Protein AF-A0A7L9RSV4-F1 (afdb_monomer_lite)

Organism: NCBI:txid2741701

Foldseek 3Di:
DPPPVVVVVVVVVVVVVVPPDDDDDDDDDDDDDDDDDDPDDDDDPPDDDDPPPPDPVVLVVVLVVLVVVLVVLVPPPDVSPVVNVVSVVVSVVSVVVVVVVVVVVVVVVVVVVVVVVVVVVVVVVVVVVVVVVVVVVVVPPVVVVVVVVVVVVVVVVVVVVVVVD

Sequence (165 aa):
MKHLSHKLAVSLLATSVTLSSVNADRPLLEAPSVVSFDSTTKYPVRKAHQPRLNNPESIIRSLRDGEAQIEKALLSGAAAQDEVIMLTKLYNDLKSEFDALSVDAKKLKIENAALKIENEDFKAEKKSTWERFKNWVFKLDVTKVATTLITSTVTLICTLLVIIL

pLDDT: mean 70.93, std 23.99, range [29.48, 97.12]

Secondary structure (DSSP, 8-state):
--SSHHHHHHHHHHHHTTSS-S-------------------PPP-----------HHHHHHHHHHHHHHHHHHHTT-SHHHHHHHHHHHHHHHHHHHHHHHHHHHHHHHHHHHHHHHHHHHHHHHHHHHHHHHHHHHHHS-HHHHHHHHHHHHHHHHHHHHHHH-

Structure (mmCIF, N/CA/C/O backbone):
data_AF-A0A7L9RSV4-F1
#
_entry.id   AF-A0A7L9RSV4-F1
#
loop_
_atom_site.group_PDB
_atom_site.id
_atom_site.type_symbol
_atom_site.label_atom_id
_atom_site.label_alt_id
_atom_site.label_comp_id
_atom_site.label_asym_id
_atom_site.label_entity_id
_atom_site.label_seq_id
_atom_site.pdbx_PDB_ins_code
_atom_site.Cartn_x
_atom_site.Cartn_y
_atom_site.Cartn_z
_atom_site.occupancy
_atom_site.B_iso_or_equiv
_atom_site.auth_seq_id
_atom_site.auth_comp_id
_atom_site.auth_asym_id
_atom_site.auth_atom_id
_atom_site.pdbx_PDB_model_num
ATOM 1 N N . MET A 1 1 ? 48.076 15.803 -31.943 1.00 50.25 1 MET A N 1
ATOM 2 C CA . MET A 1 1 ? 46.877 14.972 -32.212 1.00 50.25 1 MET A CA 1
ATOM 3 C C . MET A 1 1 ? 47.225 13.548 -32.696 1.00 50.25 1 MET A C 1
ATOM 5 O O . MET A 1 1 ? 46.560 13.036 -33.580 1.00 50.25 1 MET A O 1
ATOM 9 N N . LYS A 1 2 ? 48.246 12.873 -32.134 1.00 48.91 2 LYS A N 1
ATOM 10 C CA . LYS A 1 2 ? 48.628 11.492 -32.530 1.00 48.91 2 LYS A CA 1
ATOM 11 C C . LYS A 1 2 ? 48.435 10.440 -31.422 1.00 48.91 2 LYS A C 1
ATOM 13 O O . LYS A 1 2 ? 48.698 9.270 -31.644 1.00 48.91 2 LYS A O 1
ATOM 18 N N . HIS A 1 3 ? 47.948 10.841 -30.243 1.00 43.22 3 HIS A N 1
ATOM 19 C CA . HIS A 1 3 ? 47.798 9.951 -29.080 1.00 43.22 3 HIS A CA 1
ATOM 20 C C . HIS A 1 3 ? 46.371 9.420 -28.849 1.00 43.22 3 HIS A C 1
ATOM 22 O O . HIS A 1 3 ? 46.203 8.489 -28.064 1.00 43.22 3 HIS A O 1
ATOM 28 N N . LEU A 1 4 ? 45.348 9.973 -29.518 1.00 44.66 4 LEU A N 1
ATOM 29 C CA . LEU A 1 4 ? 43.956 9.516 -29.360 1.00 44.66 4 LEU A CA 1
ATOM 30 C C . LEU A 1 4 ? 43.620 8.289 -30.224 1.00 44.66 4 LEU A C 1
ATOM 32 O O . LEU A 1 4 ? 42.805 7.465 -29.820 1.00 44.66 4 LEU A O 1
ATOM 36 N N . SER A 1 5 ? 44.279 8.128 -31.373 1.00 51.41 5 SER A N 1
ATOM 37 C CA . SER A 1 5 ? 44.050 7.008 -32.295 1.00 51.41 5 SER A CA 1
ATOM 38 C C . SER A 1 5 ? 44.494 5.662 -31.713 1.00 51.41 5 SER A C 1
ATOM 40 O O . SER A 1 5 ? 43.844 4.645 -31.938 1.00 51.41 5 SER A O 1
ATOM 42 N N . HIS A 1 6 ? 45.548 5.651 -30.894 1.00 44.91 6 HIS A N 1
ATOM 43 C CA . HIS A 1 6 ? 46.086 4.412 -30.329 1.00 44.91 6 HIS A CA 1
ATOM 44 C C . HIS A 1 6 ? 45.249 3.855 -29.163 1.00 44.91 6 HIS A C 1
ATOM 46 O O . HIS A 1 6 ? 45.257 2.650 -28.926 1.00 44.91 6 HIS A O 1
ATOM 52 N N . LYS A 1 7 ? 44.496 4.704 -28.445 1.00 46.72 7 LYS A N 1
ATOM 53 C CA . LYS A 1 7 ? 43.618 4.260 -27.345 1.00 46.72 7 LYS A CA 1
ATOM 54 C C . LYS A 1 7 ? 42.297 3.670 -27.850 1.00 46.72 7 LYS A C 1
ATOM 56 O O . LYS A 1 7 ? 41.812 2.703 -27.272 1.00 46.72 7 LYS A O 1
ATOM 61 N N . LEU A 1 8 ? 41.762 4.191 -28.956 1.00 49.22 8 LEU A N 1
ATOM 62 C CA . LEU A 1 8 ? 40.567 3.637 -29.606 1.00 49.22 8 LEU A CA 1
ATOM 63 C C . LEU A 1 8 ? 40.848 2.285 -30.281 1.00 49.22 8 LEU A C 1
ATOM 65 O O . LEU A 1 8 ? 40.041 1.369 -30.156 1.00 49.22 8 LEU A O 1
ATOM 69 N N . ALA A 1 9 ? 42.021 2.118 -30.902 1.00 50.12 9 ALA A N 1
ATOM 70 C CA . ALA A 1 9 ? 42.408 0.851 -31.529 1.00 50.12 9 ALA A CA 1
ATOM 71 C C . ALA A 1 9 ? 42.580 -0.300 -30.514 1.00 50.12 9 ALA A C 1
ATOM 73 O O . ALA A 1 9 ? 42.185 -1.431 -30.786 1.00 50.12 9 ALA A O 1
ATOM 74 N N . VAL A 1 10 ? 43.112 -0.015 -29.319 1.00 51.62 10 VAL A N 1
ATOM 75 C CA . VAL A 1 10 ? 43.319 -1.031 -28.268 1.00 51.62 10 VAL A CA 1
ATOM 76 C C . VAL A 1 10 ? 41.999 -1.443 -27.598 1.00 51.62 10 VAL A C 1
ATOM 78 O O . VAL A 1 10 ? 41.834 -2.606 -27.237 1.00 51.62 10 VAL A O 1
ATOM 81 N N . SER A 1 11 ? 41.018 -0.538 -27.502 1.00 46.62 11 SER A N 1
ATOM 82 C CA . SER A 1 11 ? 39.687 -0.856 -26.960 1.00 46.62 11 SER A CA 1
ATOM 83 C C . SER A 1 11 ? 38.849 -1.743 -27.895 1.00 46.62 11 SER A C 1
ATOM 85 O O . SER A 1 11 ? 38.082 -2.579 -27.419 1.00 46.62 11 SER A O 1
ATOM 87 N N . LEU A 1 12 ? 39.004 -1.580 -29.214 1.00 45.69 12 LEU A N 1
ATOM 88 C CA . LEU A 1 12 ? 38.326 -2.391 -30.237 1.00 45.69 12 LEU A CA 1
ATOM 89 C C . LEU A 1 12 ? 38.908 -3.810 -30.345 1.00 45.69 12 LEU A C 1
ATOM 91 O O . LEU A 1 12 ? 38.171 -4.774 -30.529 1.00 45.69 12 LEU A O 1
ATOM 95 N N . LEU A 1 13 ? 40.221 -3.968 -30.152 1.00 46.34 13 LEU A N 1
ATOM 96 C CA . LEU A 1 13 ? 40.852 -5.291 -30.108 1.00 46.34 13 LEU A CA 1
ATOM 97 C C . LEU A 1 13 ? 40.462 -6.076 -28.846 1.00 46.34 13 LEU A C 1
ATOM 99 O O . LEU A 1 13 ? 40.170 -7.267 -28.945 1.00 46.34 13 LEU A O 1
ATOM 103 N N . ALA A 1 14 ? 40.355 -5.416 -27.687 1.00 42.41 14 ALA A N 1
ATOM 104 C CA . ALA A 1 14 ? 39.967 -6.068 -26.431 1.00 42.41 14 ALA A CA 1
ATOM 105 C C . ALA A 1 14 ? 38.516 -6.591 -26.424 1.00 42.41 14 ALA A C 1
ATOM 107 O O . ALA A 1 14 ? 38.216 -7.545 -25.712 1.00 42.41 14 ALA A O 1
ATOM 108 N N . THR A 1 15 ? 37.628 -6.009 -27.235 1.00 44.84 15 THR A N 1
ATOM 109 C CA . THR A 1 15 ? 36.230 -6.458 -27.375 1.00 44.84 15 THR A CA 1
ATOM 110 C C . THR A 1 15 ? 36.048 -7.553 -28.429 1.00 44.84 15 THR A C 1
ATOM 112 O O . THR A 1 15 ? 35.084 -8.307 -28.354 1.00 44.84 15 THR A O 1
ATOM 115 N N . SER A 1 16 ? 36.993 -7.715 -29.361 1.00 37.62 16 SER A N 1
ATOM 116 C CA . SER A 1 16 ? 36.951 -8.795 -30.363 1.00 37.62 16 SER A CA 1
ATOM 117 C C . SER A 1 16 ? 37.401 -10.165 -29.831 1.00 37.62 16 SER A C 1
ATOM 119 O O . SER A 1 16 ? 36.998 -11.198 -30.361 1.00 37.62 16 SER A O 1
ATOM 121 N N . VAL A 1 17 ? 38.199 -10.204 -28.757 1.00 40.75 17 VAL A N 1
ATOM 122 C CA . VAL A 1 17 ? 38.787 -11.455 -28.237 1.00 40.75 17 VAL A CA 1
ATOM 123 C C . VAL A 1 17 ? 37.816 -12.250 -27.346 1.00 40.75 17 VAL A C 1
ATOM 125 O O . VAL A 1 17 ? 38.009 -13.446 -27.149 1.00 40.75 17 VAL A O 1
ATOM 128 N N . THR A 1 18 ? 36.721 -11.657 -26.864 1.00 42.34 18 THR A N 1
ATOM 129 C CA . THR A 1 18 ? 35.758 -12.345 -25.979 1.00 42.34 18 THR A CA 1
ATOM 130 C C . THR A 1 18 ? 34.556 -12.977 -26.689 1.00 42.34 18 THR A C 1
ATOM 132 O O . THR A 1 18 ? 33.760 -13.635 -26.024 1.00 42.34 18 THR A O 1
ATOM 135 N N . LEU A 1 19 ? 34.431 -12.856 -28.018 1.00 37.47 19 LEU A N 1
ATOM 136 C CA . LEU A 1 19 ? 33.339 -13.481 -28.788 1.00 37.47 19 LEU A CA 1
ATOM 137 C C . LEU A 1 19 ? 33.742 -14.724 -29.597 1.00 37.47 19 LEU A C 1
ATOM 139 O O . LEU A 1 19 ? 32.879 -15.369 -30.184 1.00 37.47 19 LEU A O 1
ATOM 143 N N . SER A 1 20 ? 35.014 -15.132 -29.594 1.00 37.19 20 SER A N 1
ATOM 144 C CA . SER A 1 20 ? 35.484 -16.248 -30.433 1.00 37.19 20 SER A CA 1
ATOM 145 C C . SER A 1 20 ? 35.336 -17.649 -29.807 1.00 37.19 20 SER A C 1
ATOM 147 O O . SER A 1 20 ? 36.126 -18.540 -30.111 1.00 37.19 20 SER A O 1
ATOM 149 N N . SER A 1 21 ? 34.351 -17.875 -28.931 1.00 39.81 21 SER A N 1
ATOM 150 C CA . SER A 1 21 ? 34.201 -19.156 -28.219 1.00 39.81 21 SER A CA 1
ATOM 151 C C . SER A 1 21 ? 32.746 -19.595 -28.010 1.00 39.81 21 SER A C 1
ATOM 153 O O . SER A 1 21 ? 32.404 -20.011 -26.910 1.00 39.81 21 SER A O 1
ATOM 155 N N . VAL A 1 22 ? 31.883 -19.565 -29.029 1.00 38.69 22 VAL A N 1
ATOM 156 C CA . VAL A 1 22 ? 30.716 -20.471 -29.081 1.00 38.69 22 VAL A CA 1
ATOM 157 C C . VAL A 1 22 ? 30.371 -20.780 -30.543 1.00 38.69 22 VAL A C 1
ATOM 159 O O . VAL A 1 22 ? 30.218 -19.872 -31.351 1.00 38.69 22 VAL A O 1
ATOM 162 N N . ASN A 1 23 ? 30.187 -22.072 -30.821 1.00 34.34 23 ASN A N 1
ATOM 163 C CA . ASN A 1 23 ? 29.652 -22.700 -32.033 1.00 34.34 23 ASN A CA 1
ATOM 164 C C . ASN A 1 23 ? 30.555 -22.817 -33.269 1.00 34.34 23 ASN A C 1
ATOM 166 O O . ASN A 1 23 ? 30.435 -22.094 -34.256 1.00 34.34 23 ASN A O 1
ATOM 170 N N . ALA A 1 24 ? 31.347 -23.891 -33.245 1.00 38.50 24 ALA A N 1
ATOM 171 C CA . ALA A 1 24 ? 31.461 -24.778 -34.396 1.00 38.50 24 ALA A CA 1
ATOM 172 C C . ALA A 1 24 ? 30.087 -25.403 -34.742 1.00 38.50 24 ALA A C 1
ATOM 174 O O . ALA A 1 24 ? 29.221 -25.509 -33.877 1.00 38.50 24 ALA A O 1
ATOM 175 N N . ASP A 1 25 ? 29.942 -25.836 -35.996 1.00 35.09 25 ASP A N 1
ATOM 176 C CA . ASP A 1 25 ? 28.830 -26.601 -36.588 1.00 35.09 25 ASP A CA 1
ATOM 177 C C . ASP A 1 25 ? 27.653 -25.814 -37.193 1.00 35.09 25 ASP A C 1
ATOM 179 O O . ASP A 1 25 ? 26.576 -25.696 -36.609 1.00 35.09 25 ASP A O 1
ATOM 183 N N . ARG A 1 26 ? 27.799 -25.415 -38.469 1.00 35.50 26 ARG A N 1
ATOM 184 C CA . ARG A 1 26 ? 26.792 -25.718 -39.513 1.00 35.50 26 ARG A CA 1
ATOM 185 C C . ARG A 1 26 ? 27.334 -25.517 -40.939 1.00 35.50 26 ARG A C 1
ATOM 187 O O . ARG A 1 26 ? 28.131 -24.607 -41.151 1.00 35.50 26 ARG A O 1
ATOM 194 N N . PRO A 1 27 ? 26.927 -26.363 -41.908 1.00 37.22 27 PRO A N 1
ATOM 195 C CA . PRO A 1 27 ? 27.587 -26.474 -43.201 1.00 37.22 27 PRO A CA 1
ATOM 196 C C . PRO A 1 27 ? 27.066 -25.483 -44.253 1.00 37.22 27 PRO A C 1
ATOM 198 O O . PRO 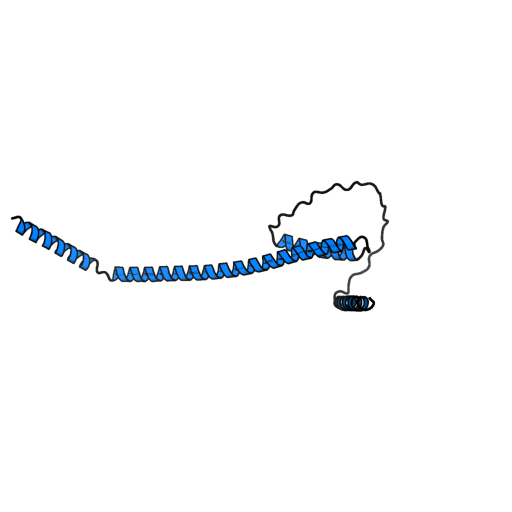A 1 27 ? 25.931 -25.012 -44.205 1.00 37.22 27 PRO A O 1
ATOM 201 N N . LEU A 1 28 ? 27.962 -25.246 -45.212 1.00 39.47 28 LEU A N 1
ATOM 202 C CA . LEU A 1 28 ? 27.839 -24.571 -46.503 1.00 39.47 28 LEU A CA 1
ATOM 203 C C . LEU A 1 28 ? 26.488 -24.764 -47.214 1.00 39.47 28 LEU A C 1
ATOM 205 O O . LEU A 1 28 ? 26.057 -25.895 -47.430 1.00 39.47 28 LEU A O 1
ATOM 209 N N . LEU A 1 29 ? 25.906 -23.661 -47.695 1.00 34.75 29 LEU A N 1
ATOM 210 C CA . LEU A 1 29 ? 24.993 -23.659 -48.838 1.00 34.75 29 LEU A CA 1
ATOM 211 C C . LEU A 1 29 ? 25.194 -22.402 -49.696 1.00 34.75 29 LEU A C 1
ATOM 213 O O . LEU A 1 29 ? 25.582 -21.341 -49.216 1.00 34.75 29 LEU A O 1
ATOM 217 N N . GLU A 1 30 ? 25.007 -22.620 -50.989 1.00 31.25 30 GLU A N 1
ATOM 218 C CA . GLU A 1 30 ? 25.594 -21.949 -52.144 1.00 31.25 30 GLU A CA 1
ATOM 219 C C . GLU A 1 30 ? 25.017 -20.563 -52.502 1.00 31.25 30 GLU A C 1
ATOM 221 O O . GLU A 1 30 ? 23.833 -20.300 -52.340 1.00 31.25 30 GLU A O 1
ATOM 226 N N . ALA A 1 31 ? 25.912 -19.747 -53.077 1.00 35.16 31 ALA A N 1
ATOM 227 C CA . ALA A 1 31 ? 25.789 -18.795 -54.196 1.00 35.16 31 ALA A CA 1
ATOM 228 C C . ALA A 1 31 ? 24.703 -17.674 -54.242 1.00 35.16 31 ALA A C 1
ATOM 230 O O . ALA A 1 31 ? 23.526 -17.894 -53.969 1.00 35.16 31 ALA A O 1
ATOM 231 N N . PRO A 1 32 ? 25.075 -16.457 -54.712 1.00 36.12 32 PRO A N 1
ATOM 232 C CA . PRO A 1 32 ? 24.188 -15.296 -54.816 1.00 36.12 32 PRO A CA 1
ATOM 233 C C . PRO A 1 32 ? 23.491 -15.196 -56.186 1.00 36.12 32 PRO A C 1
ATOM 235 O O . PRO A 1 32 ? 24.141 -15.258 -57.229 1.00 36.12 32 PRO A O 1
ATOM 238 N N . SER A 1 33 ? 22.181 -14.934 -56.207 1.00 31.59 33 SER A N 1
ATOM 239 C CA . SER A 1 33 ? 21.456 -14.561 -57.430 1.00 31.59 33 SER A CA 1
ATOM 240 C C . SER A 1 33 ? 21.158 -13.057 -57.467 1.00 31.59 33 SER A C 1
ATOM 242 O O . SER A 1 33 ? 20.292 -12.565 -56.751 1.00 31.59 33 SER A O 1
ATOM 244 N N . VAL A 1 34 ? 21.924 -12.363 -58.312 1.00 33.25 34 VAL A N 1
ATOM 245 C CA . VAL A 1 34 ? 21.577 -11.207 -59.161 1.00 33.25 34 VAL A CA 1
ATOM 246 C C . VAL A 1 34 ? 20.580 -10.182 -58.596 1.00 33.25 34 VAL A C 1
ATOM 248 O O . VAL A 1 34 ? 19.366 -10.357 -58.608 1.00 33.25 34 VAL A O 1
ATOM 251 N N . VAL A 1 35 ? 21.139 -9.032 -58.221 1.00 32.78 35 VAL A N 1
ATOM 252 C CA . VAL A 1 35 ? 20.445 -7.761 -57.998 1.00 32.78 35 VAL A CA 1
ATOM 253 C C . VAL A 1 35 ? 19.991 -7.190 -59.346 1.00 32.78 35 VAL A C 1
ATOM 255 O O . VAL A 1 35 ? 20.827 -6.843 -60.177 1.00 32.78 35 VAL A O 1
ATOM 258 N N . SER A 1 36 ? 18.683 -7.028 -59.550 1.00 31.69 36 SER A N 1
ATOM 259 C CA . SER A 1 36 ? 18.132 -6.080 -60.526 1.00 31.69 36 SER A CA 1
ATOM 260 C C . SER A 1 36 ? 17.551 -4.890 -59.763 1.00 31.69 36 SER A C 1
ATOM 262 O O . SER A 1 36 ? 16.543 -5.022 -59.070 1.00 31.69 36 SER A O 1
ATOM 264 N N . PHE A 1 37 ? 18.220 -3.741 -59.849 1.00 31.73 37 PHE A N 1
ATOM 265 C CA . PHE A 1 37 ? 17.786 -2.483 -59.245 1.00 31.73 37 PHE A CA 1
ATOM 266 C C . PHE A 1 37 ? 16.879 -1.756 -60.248 1.00 31.73 37 PHE A C 1
ATOM 268 O O . PHE A 1 37 ? 17.364 -1.266 -61.265 1.00 31.73 37 PHE A O 1
ATOM 275 N N . ASP A 1 38 ? 15.573 -1.710 -59.981 1.00 30.14 38 ASP A N 1
ATOM 276 C CA . ASP A 1 38 ? 14.625 -0.866 -60.717 1.00 30.14 38 ASP A CA 1
ATOM 277 C C . ASP A 1 38 ? 14.410 0.428 -59.915 1.00 30.14 38 ASP A C 1
ATOM 279 O O . ASP A 1 38 ? 13.888 0.428 -58.796 1.00 30.14 38 ASP A O 1
ATOM 283 N N . SER A 1 39 ? 14.919 1.541 -60.439 1.00 37.44 39 SER A N 1
ATOM 284 C CA . SER A 1 39 ? 15.030 2.832 -59.756 1.00 37.44 39 SER A CA 1
ATOM 285 C C . SER A 1 39 ? 13.751 3.662 -59.863 1.00 37.44 39 SER A C 1
ATOM 287 O O . SER A 1 39 ? 13.791 4.818 -60.289 1.00 37.44 39 SER A O 1
ATOM 289 N N . THR A 1 40 ? 12.605 3.092 -59.483 1.00 44.59 40 THR A N 1
ATOM 290 C CA . THR A 1 40 ? 11.330 3.801 -59.645 1.00 44.59 40 THR A CA 1
ATOM 291 C C . THR A 1 40 ? 10.288 3.450 -58.587 1.00 44.59 40 THR A C 1
ATOM 293 O O . THR A 1 40 ? 9.250 2.883 -58.889 1.00 44.59 40 THR A O 1
ATOM 296 N N . THR A 1 41 ? 10.483 3.879 -57.336 1.00 35.88 41 THR A N 1
ATOM 297 C CA . THR A 1 41 ? 9.334 4.038 -56.424 1.00 35.88 41 THR A CA 1
ATOM 298 C C . THR A 1 41 ? 9.551 5.167 -55.424 1.00 35.88 41 THR A C 1
ATOM 300 O O . THR A 1 41 ? 10.435 5.118 -54.573 1.00 35.88 41 THR A O 1
ATOM 303 N N . LYS A 1 42 ? 8.698 6.193 -55.530 1.00 40.19 42 LYS A N 1
ATOM 304 C CA . LYS A 1 42 ? 8.447 7.207 -54.499 1.00 40.19 42 LYS A CA 1
ATOM 305 C C . LYS A 1 42 ? 8.170 6.505 -53.166 1.00 40.19 42 LYS A C 1
ATOM 307 O O . LYS A 1 42 ? 7.201 5.756 -53.078 1.00 40.19 42 LYS A O 1
ATOM 312 N N . TYR A 1 43 ? 8.962 6.773 -52.132 1.00 29.48 43 TYR A N 1
ATOM 313 C CA . TYR A 1 43 ? 8.649 6.306 -50.782 1.00 29.48 43 TYR A CA 1
ATOM 314 C C . TYR A 1 43 ? 7.432 7.073 -50.240 1.00 29.48 43 TYR A C 1
ATOM 316 O O . TYR A 1 43 ? 7.495 8.300 -50.124 1.00 29.48 43 TYR A O 1
ATOM 324 N N . PRO A 1 44 ? 6.315 6.409 -49.892 1.00 37.31 44 PRO A N 1
ATOM 325 C CA . PRO A 1 44 ? 5.261 7.061 -49.136 1.00 37.31 44 PRO A CA 1
ATOM 326 C C . PRO A 1 44 ? 5.734 7.256 -47.692 1.00 37.31 44 PRO A C 1
ATOM 328 O O . PRO A 1 44 ? 6.187 6.315 -47.040 1.00 37.31 44 PRO A O 1
ATOM 331 N N . VAL A 1 45 ? 5.588 8.481 -47.183 1.00 38.06 45 VAL A N 1
ATOM 332 C CA . VAL A 1 45 ? 5.743 8.821 -45.764 1.00 38.06 45 VAL A CA 1
ATOM 333 C C . VAL A 1 45 ? 4.748 7.979 -44.959 1.00 38.06 45 VAL A C 1
ATOM 335 O O . VAL A 1 45 ? 3.566 8.314 -44.854 1.00 38.06 45 VAL A O 1
ATOM 338 N N . ARG A 1 46 ? 5.197 6.847 -44.408 1.00 36.81 46 ARG A N 1
ATOM 339 C CA . ARG A 1 46 ? 4.413 6.097 -43.425 1.00 36.81 46 ARG A CA 1
ATOM 340 C C . ARG A 1 46 ? 4.453 6.877 -42.119 1.00 36.81 46 ARG A C 1
ATOM 342 O O . ARG A 1 46 ? 5.497 6.976 -41.483 1.00 36.81 46 ARG A O 1
ATOM 349 N N . LYS A 1 47 ? 3.299 7.420 -41.718 1.00 35.44 47 LYS A N 1
ATOM 350 C CA . LYS A 1 47 ? 3.052 7.862 -40.341 1.00 35.44 47 LYS A CA 1
ATOM 351 C C . LYS A 1 47 ? 3.470 6.726 -39.406 1.00 35.44 47 LYS A C 1
ATOM 353 O O . LYS A 1 47 ? 2.869 5.653 -39.457 1.00 35.44 47 LYS A O 1
ATOM 358 N N . ALA A 1 48 ? 4.503 6.954 -38.599 1.00 36.62 48 ALA A N 1
ATOM 359 C CA . ALA A 1 48 ? 4.926 6.014 -37.577 1.00 36.62 48 ALA A CA 1
ATOM 360 C C . ALA A 1 48 ? 3.739 5.756 -36.639 1.00 36.62 48 ALA A C 1
ATOM 362 O O . ALA A 1 48 ? 3.251 6.661 -35.961 1.00 36.62 48 ALA A O 1
ATOM 363 N N . HIS A 1 49 ? 3.228 4.528 -36.659 1.00 37.25 49 HIS A N 1
ATOM 364 C CA . HIS A 1 49 ? 2.325 4.043 -35.629 1.00 37.25 49 HIS A CA 1
ATOM 365 C C . HIS A 1 49 ? 3.138 4.001 -34.335 1.00 37.25 49 HIS A C 1
ATOM 367 O O . HIS A 1 49 ? 4.040 3.176 -34.218 1.00 37.25 49 HIS A O 1
ATOM 373 N N . GLN A 1 50 ? 2.857 4.902 -33.392 1.00 37.66 50 GLN A N 1
ATOM 374 C CA . GLN A 1 50 ? 3.360 4.772 -32.027 1.00 37.66 50 GLN A CA 1
ATOM 375 C C . GLN A 1 50 ? 2.839 3.441 -31.461 1.00 37.66 50 GLN A C 1
ATOM 377 O O . GLN A 1 50 ? 1.618 3.280 -31.344 1.00 37.66 50 GLN A O 1
ATOM 382 N N . PRO A 1 51 ? 3.704 2.467 -31.130 1.00 46.78 51 PRO A N 1
ATOM 383 C CA . PRO A 1 51 ? 3.255 1.253 -30.472 1.00 46.78 51 PRO A CA 1
ATOM 384 C C . PRO A 1 51 ? 2.753 1.633 -29.078 1.00 46.78 51 PRO A C 1
ATOM 386 O O . PRO A 1 51 ? 3.461 2.285 -28.313 1.00 46.78 51 PRO A O 1
ATOM 389 N N . ARG A 1 52 ? 1.519 1.249 -28.737 1.00 44.09 52 ARG A N 1
ATOM 390 C CA . ARG A 1 52 ? 0.996 1.401 -27.374 1.00 44.09 52 ARG A CA 1
ATOM 391 C C . ARG A 1 52 ? 1.855 0.575 -26.405 1.00 44.09 52 ARG A C 1
ATOM 393 O O . ARG A 1 52 ? 1.764 -0.652 -26.384 1.00 44.09 52 ARG A O 1
ATOM 400 N N . LEU A 1 53 ? 2.675 1.272 -25.621 1.00 51.50 53 LEU A N 1
ATOM 401 C CA . LEU A 1 53 ? 3.595 0.787 -24.584 1.00 51.50 53 LEU A CA 1
ATOM 402 C C . LEU A 1 53 ? 2.854 0.247 -23.343 1.00 51.50 53 LEU A C 1
ATOM 404 O O . LEU A 1 53 ? 3.003 0.765 -22.243 1.00 51.50 53 LEU A O 1
ATOM 408 N N . ASN A 1 54 ? 2.029 -0.792 -23.501 1.00 54.25 54 ASN A N 1
ATOM 409 C CA . ASN A 1 54 ? 1.200 -1.308 -22.398 1.00 54.25 54 ASN A CA 1
ATOM 410 C C . ASN A 1 54 ? 1.589 -2.731 -21.951 1.00 54.25 54 ASN A C 1
ATOM 412 O O . ASN A 1 54 ? 0.951 -3.279 -21.055 1.00 54.25 54 ASN A O 1
ATOM 416 N N . ASN A 1 55 ? 2.600 -3.355 -22.571 1.00 63.16 55 ASN A N 1
ATOM 417 C CA . ASN A 1 55 ? 3.011 -4.729 -22.267 1.00 63.16 55 ASN A CA 1
ATOM 418 C C . ASN A 1 55 ? 4.551 -4.849 -22.175 1.00 63.16 55 ASN A C 1
ATOM 420 O O . ASN A 1 55 ? 5.225 -4.598 -23.180 1.00 63.16 55 ASN A O 1
ATOM 424 N N . PRO A 1 56 ? 5.125 -5.280 -21.034 1.00 61.31 56 PRO A N 1
ATOM 425 C CA . PRO A 1 56 ? 6.576 -5.421 -20.866 1.00 61.31 56 PRO A CA 1
ATOM 426 C C . PRO A 1 56 ? 7.228 -6.384 -21.872 1.00 61.31 56 PRO A C 1
ATOM 428 O O . PRO A 1 56 ? 8.365 -6.160 -22.279 1.00 61.31 56 PRO A O 1
ATOM 431 N N . GLU A 1 57 ? 6.518 -7.402 -22.366 1.00 68.50 57 GLU A N 1
ATOM 432 C CA . GLU A 1 57 ? 7.069 -8.302 -23.390 1.00 68.50 57 GLU A CA 1
ATOM 433 C C . GLU A 1 57 ? 7.241 -7.641 -24.760 1.00 68.50 57 GLU A C 1
ATOM 435 O O . GLU A 1 57 ? 8.087 -8.060 -25.552 1.00 68.50 57 GLU A O 1
ATOM 440 N N . SER A 1 58 ? 6.435 -6.619 -25.059 1.00 68.75 58 SER A N 1
ATOM 441 C CA . SER A 1 58 ? 6.556 -5.874 -26.317 1.00 68.75 58 SER A CA 1
ATOM 442 C C . SER A 1 58 ? 7.805 -4.991 -26.326 1.00 68.75 58 SER A C 1
ATOM 444 O O . SER A 1 58 ? 8.460 -4.867 -27.357 1.00 68.75 58 SER A O 1
ATOM 446 N N . ILE A 1 59 ? 8.192 -4.479 -25.154 1.00 68.12 59 ILE A N 1
ATOM 447 C CA . ILE A 1 59 ? 9.404 -3.682 -24.949 1.00 68.12 59 ILE A CA 1
ATOM 448 C C . ILE A 1 59 ? 10.648 -4.569 -25.089 1.00 68.12 59 ILE A C 1
ATOM 450 O O . ILE A 1 59 ? 11.572 -4.226 -25.820 1.00 68.12 59 ILE A O 1
ATOM 454 N N . ILE A 1 60 ? 10.644 -5.753 -24.464 1.00 75.12 60 ILE A N 1
ATOM 455 C CA . ILE A 1 60 ? 11.766 -6.707 -24.540 1.00 75.12 60 ILE A CA 1
ATOM 456 C C . ILE A 1 60 ? 12.001 -7.183 -25.981 1.00 75.12 60 ILE A C 1
ATOM 458 O O . ILE A 1 60 ? 13.146 -7.275 -26.422 1.00 75.12 60 ILE A O 1
ATOM 462 N N . ARG A 1 61 ? 10.929 -7.467 -26.731 1.00 75.69 61 ARG A N 1
ATOM 463 C CA . ARG A 1 61 ? 11.034 -7.833 -28.152 1.00 75.69 61 ARG A CA 1
ATOM 464 C C . ARG A 1 61 ? 11.564 -6.677 -28.999 1.00 75.69 61 ARG A C 1
ATOM 466 O O . ARG A 1 61 ? 12.503 -6.880 -29.756 1.00 75.69 61 ARG A O 1
ATOM 473 N N . SER A 1 62 ? 11.052 -5.464 -28.788 1.00 73.94 62 SER A N 1
ATOM 474 C CA . SER A 1 62 ? 11.533 -4.266 -29.487 1.00 73.94 62 SER A CA 1
ATOM 475 C C . SER A 1 62 ? 13.020 -3.985 -29.247 1.00 73.94 62 SER A C 1
ATOM 477 O O . SER A 1 62 ? 13.705 -3.540 -30.163 1.00 73.94 62 SER A O 1
ATOM 479 N N . LEU A 1 63 ? 13.527 -4.233 -28.035 1.00 76.94 63 LEU A N 1
ATOM 480 C CA . LEU A 1 63 ? 14.947 -4.066 -27.711 1.00 76.94 63 LEU A CA 1
ATOM 481 C C . LEU A 1 63 ? 15.825 -5.081 -28.451 1.00 76.94 63 LEU A C 1
ATOM 483 O O . LEU A 1 63 ? 16.828 -4.702 -29.050 1.00 76.94 63 LEU A O 1
ATOM 487 N N . ARG A 1 64 ? 15.409 -6.352 -28.473 1.00 82.00 64 ARG A N 1
ATOM 488 C CA . ARG A 1 64 ? 16.117 -7.426 -29.186 1.00 82.00 64 ARG A CA 1
ATOM 489 C C . ARG A 1 64 ? 16.153 -7.193 -30.698 1.00 82.00 64 ARG A C 1
ATOM 491 O O . ARG A 1 64 ? 17.182 -7.394 -31.336 1.00 82.00 64 ARG A O 1
ATOM 498 N N . ASP A 1 65 ? 15.037 -6.744 -31.262 1.00 78.56 65 ASP A N 1
ATOM 499 C CA . ASP A 1 65 ? 14.932 -6.453 -32.693 1.00 78.56 65 ASP A CA 1
ATOM 500 C C . ASP A 1 65 ? 15.744 -5.204 -33.086 1.00 78.56 65 ASP A C 1
ATOM 502 O O . ASP A 1 65 ? 16.215 -5.101 -34.222 1.00 78.56 65 ASP A O 1
ATOM 506 N N . GLY A 1 66 ? 15.935 -4.265 -32.151 1.00 75.94 66 GLY A N 1
ATOM 507 C CA . GLY A 1 66 ? 16.829 -3.117 -32.307 1.00 75.94 66 GLY A CA 1
ATOM 508 C C . GLY A 1 66 ? 18.308 -3.515 -32.329 1.00 75.94 66 GLY A C 1
ATOM 509 O O . GLY A 1 66 ? 19.050 -3.039 -33.187 1.00 75.94 66 GLY A O 1
ATOM 510 N N . GLU A 1 67 ? 18.729 -4.435 -31.454 1.00 75.56 67 GLU A N 1
ATOM 511 C CA . GLU A 1 67 ? 20.108 -4.955 -31.418 1.00 75.56 67 GLU A CA 1
ATOM 512 C C . GLU A 1 67 ? 20.503 -5.626 -32.744 1.00 75.56 67 GLU A C 1
ATOM 514 O O . GLU A 1 67 ? 21.549 -5.309 -33.313 1.00 75.56 67 GLU A O 1
ATOM 519 N N . ALA A 1 68 ? 19.626 -6.464 -33.305 1.00 73.44 68 ALA A N 1
ATOM 520 C CA . ALA A 1 68 ? 19.876 -7.143 -34.579 1.00 73.44 68 ALA A CA 1
ATOM 521 C C . ALA A 1 68 ? 19.979 -6.177 -35.780 1.00 73.44 68 ALA A C 1
ATOM 523 O O . ALA A 1 68 ? 20.716 -6.427 -36.738 1.00 73.44 68 ALA A O 1
ATOM 524 N N . GLN A 1 69 ? 19.245 -5.061 -35.751 1.00 67.44 69 GLN A N 1
ATOM 525 C CA . GLN A 1 69 ? 19.298 -4.047 -36.811 1.00 67.44 69 GLN A CA 1
ATOM 526 C C . GLN A 1 69 ? 20.579 -3.211 -36.751 1.00 67.44 69 GLN A C 1
ATOM 528 O O . GLN A 1 69 ? 21.156 -2.913 -37.798 1.00 67.44 69 GLN A O 1
ATOM 533 N N . ILE A 1 70 ? 21.059 -2.892 -35.547 1.00 66.12 70 ILE A N 1
ATOM 534 C CA . ILE A 1 70 ?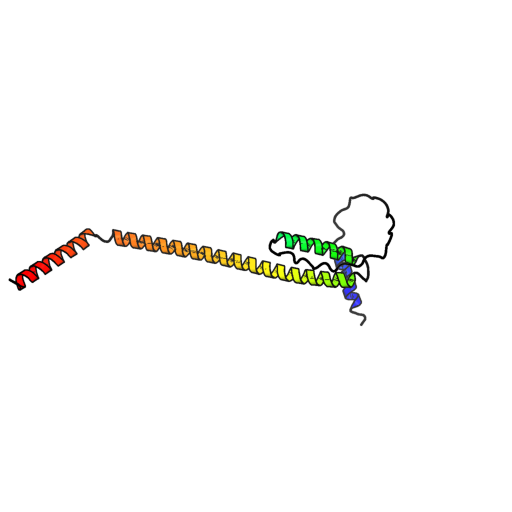 22.330 -2.184 -35.349 1.00 66.12 70 ILE A CA 1
ATOM 535 C C . ILE A 1 70 ? 23.504 -3.033 -35.857 1.00 66.12 70 ILE A C 1
ATOM 537 O O . ILE A 1 70 ? 24.381 -2.516 -36.550 1.00 66.12 70 ILE A O 1
ATOM 541 N N . GLU A 1 71 ? 23.496 -4.341 -35.587 1.00 67.19 71 GLU A N 1
ATOM 542 C CA . GLU A 1 71 ? 24.544 -5.271 -36.030 1.00 67.19 71 GLU A CA 1
ATOM 543 C C . GLU A 1 71 ? 24.611 -5.386 -37.564 1.00 67.19 71 GLU A C 1
ATOM 545 O O . GLU A 1 71 ? 25.688 -5.337 -38.161 1.00 67.19 71 GLU A O 1
ATOM 550 N N . LYS A 1 72 ? 23.448 -5.436 -38.225 1.00 66.50 72 LYS A N 1
ATOM 551 C CA . LYS A 1 72 ? 23.346 -5.470 -39.690 1.00 66.50 72 LYS A CA 1
ATOM 552 C C . LYS A 1 72 ? 23.794 -4.160 -40.347 1.00 66.50 72 LYS A C 1
ATOM 554 O O . LYS A 1 72 ? 24.433 -4.196 -41.398 1.00 66.50 72 LYS A O 1
ATOM 559 N N . ALA A 1 73 ? 23.476 -3.019 -39.741 1.00 58.38 73 ALA A N 1
ATOM 560 C CA . ALA A 1 73 ? 23.865 -1.704 -40.246 1.00 58.38 73 ALA A CA 1
ATOM 561 C C . ALA A 1 73 ? 25.377 -1.441 -40.080 1.00 58.38 73 ALA A C 1
ATOM 563 O O . ALA A 1 73 ? 25.998 -0.806 -40.932 1.00 58.38 73 ALA A O 1
ATOM 564 N N . LEU A 1 74 ? 26.019 -2.005 -39.050 1.00 60.78 74 LEU A N 1
ATOM 565 C CA . LEU A 1 74 ? 27.470 -1.895 -38.852 1.00 60.78 74 LEU A CA 1
ATOM 566 C C . LEU A 1 74 ? 28.295 -2.485 -40.019 1.00 60.78 74 LEU A C 1
ATOM 568 O O . LEU A 1 74 ? 29.405 -2.023 -40.284 1.00 60.78 74 LEU A O 1
ATOM 572 N N . LEU A 1 75 ? 27.752 -3.481 -40.730 1.00 61.25 75 LEU A N 1
ATOM 573 C CA . LEU A 1 75 ? 28.420 -4.204 -41.821 1.00 61.25 75 LEU A CA 1
ATOM 574 C C . LEU A 1 75 ? 28.388 -3.482 -43.184 1.00 61.25 75 LEU A C 1
ATOM 576 O O . LEU A 1 75 ? 29.160 -3.851 -44.066 1.00 61.25 75 LEU A O 1
ATOM 580 N N . SER A 1 76 ? 27.552 -2.451 -43.387 1.00 57.22 76 SER A N 1
ATOM 581 C CA . SER A 1 76 ? 27.333 -1.833 -44.713 1.00 57.22 76 SER A CA 1
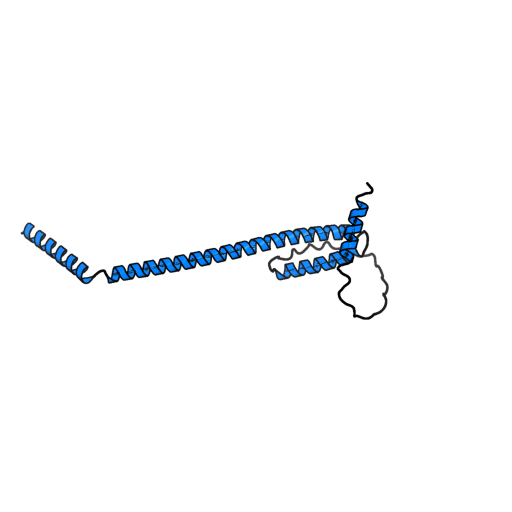ATOM 582 C C . SER A 1 76 ? 27.940 -0.432 -44.915 1.00 57.22 76 SER A C 1
ATOM 584 O O . SER A 1 76 ? 27.464 0.317 -45.762 1.00 57.22 76 SER A O 1
ATOM 586 N N . GLY A 1 77 ? 28.992 -0.082 -44.163 1.00 62.88 77 GLY A N 1
ATOM 587 C CA . GLY A 1 77 ? 30.011 0.930 -44.506 1.00 62.88 77 GLY A CA 1
ATOM 588 C C . GLY A 1 77 ? 29.538 2.312 -45.005 1.00 62.88 77 GLY A C 1
ATOM 589 O O . GLY A 1 77 ? 29.275 2.509 -46.185 1.00 62.88 77 GLY A O 1
ATOM 590 N N . ALA A 1 78 ? 29.583 3.306 -44.113 1.00 51.75 78 ALA A N 1
ATOM 591 C CA . ALA A 1 78 ? 29.448 4.760 -44.331 1.00 51.75 78 ALA A CA 1
ATOM 592 C C . ALA A 1 78 ? 28.025 5.355 -44.395 1.00 51.75 78 ALA A C 1
ATOM 594 O O . ALA A 1 78 ? 27.730 6.197 -43.553 1.00 51.75 78 ALA A O 1
ATOM 595 N N . ALA A 1 79 ? 27.113 4.922 -45.273 1.00 51.78 79 ALA A N 1
ATOM 596 C CA . ALA A 1 79 ? 25.720 5.428 -45.238 1.00 51.78 79 ALA A CA 1
ATOM 597 C C . ALA A 1 79 ? 24.946 4.933 -43.998 1.00 51.78 79 ALA A C 1
ATOM 599 O O . ALA A 1 79 ? 24.022 5.580 -43.513 1.00 51.78 79 ALA A O 1
ATOM 600 N N . ALA A 1 80 ? 25.388 3.803 -43.449 1.00 55.50 80 ALA A N 1
ATOM 601 C CA . ALA A 1 80 ? 24.843 3.205 -42.244 1.00 55.50 80 ALA A CA 1
ATOM 602 C C . ALA A 1 80 ? 25.378 3.823 -40.940 1.00 55.50 80 ALA A C 1
ATOM 604 O O . ALA A 1 80 ? 24.849 3.515 -39.880 1.00 55.50 80 ALA A O 1
ATOM 605 N N . GLN A 1 81 ? 26.401 4.695 -40.964 1.00 59.50 81 GLN A N 1
ATOM 606 C CA . GLN A 1 81 ? 26.905 5.288 -39.717 1.00 59.50 81 GLN A CA 1
ATOM 607 C C . GLN A 1 81 ? 25.902 6.253 -39.081 1.00 59.50 81 GLN A C 1
ATOM 609 O O . GLN A 1 81 ? 25.706 6.188 -37.871 1.00 59.50 81 GLN A O 1
ATOM 614 N N . ASP A 1 82 ? 25.225 7.092 -39.866 1.00 70.06 82 ASP A N 1
ATOM 615 C CA . ASP A 1 82 ? 24.217 8.016 -39.329 1.00 70.06 82 ASP A CA 1
ATOM 616 C C . ASP A 1 82 ? 22.988 7.267 -38.792 1.00 70.06 82 ASP A C 1
ATOM 618 O O . ASP A 1 82 ? 22.445 7.619 -37.741 1.00 70.06 82 ASP A O 1
ATOM 622 N N . GLU A 1 83 ? 22.592 6.182 -39.462 1.00 74.38 83 GLU A N 1
ATOM 623 C CA . GLU A 1 83 ? 21.514 5.299 -39.014 1.00 74.38 83 GLU A CA 1
ATOM 624 C C . GLU A 1 83 ? 21.902 4.544 -37.733 1.00 74.38 83 GLU A C 1
ATOM 626 O O . GLU A 1 83 ? 21.142 4.542 -36.767 1.00 74.38 83 GLU A O 1
ATOM 631 N N . VAL A 1 84 ? 23.123 4.006 -37.655 1.00 77.88 84 VAL A N 1
ATOM 632 C CA . VAL A 1 84 ? 23.664 3.383 -36.434 1.00 77.88 84 VAL A CA 1
ATOM 633 C C . VAL A 1 84 ? 23.734 4.392 -35.288 1.00 77.88 84 VAL A C 1
ATOM 635 O O . VAL A 1 84 ? 23.373 4.053 -34.162 1.00 77.88 84 VAL A O 1
ATOM 638 N N . ILE A 1 85 ? 24.150 5.637 -35.541 1.00 84.88 85 ILE A N 1
ATOM 639 C CA . ILE A 1 85 ? 24.200 6.690 -34.516 1.00 84.88 85 ILE A CA 1
ATOM 640 C C . ILE A 1 85 ? 22.790 7.017 -34.007 1.00 84.88 85 ILE A C 1
ATOM 642 O O . ILE A 1 85 ? 22.595 7.153 -32.797 1.00 84.88 85 ILE A O 1
ATOM 646 N N . MET A 1 86 ? 21.799 7.125 -34.897 1.00 85.50 86 MET A N 1
ATOM 647 C CA . MET A 1 86 ? 20.404 7.372 -34.520 1.00 85.50 86 MET A CA 1
ATOM 648 C C . MET A 1 86 ? 19.820 6.208 -33.710 1.00 85.50 86 MET A C 1
ATOM 650 O O . MET A 1 86 ? 19.248 6.432 -32.642 1.00 85.50 86 MET A O 1
ATOM 654 N N . LEU A 1 87 ? 20.003 4.972 -34.178 1.00 84.06 87 LEU A N 1
ATOM 655 C CA . LEU A 1 87 ? 19.527 3.768 -33.497 1.00 84.06 87 LEU A CA 1
ATOM 656 C C . LEU A 1 87 ? 20.205 3.582 -32.137 1.00 84.06 87 LEU A C 1
ATOM 658 O O . LEU A 1 87 ? 19.541 3.229 -31.168 1.00 84.06 87 LEU A O 1
ATOM 662 N N . THR A 1 88 ? 21.497 3.898 -32.030 1.00 88.06 88 THR A N 1
ATOM 663 C CA . THR A 1 88 ? 22.231 3.859 -30.757 1.00 88.06 88 THR A CA 1
ATOM 664 C C . THR A 1 88 ? 21.667 4.869 -29.757 1.00 88.06 88 THR A C 1
ATOM 666 O O . THR A 1 88 ? 21.520 4.546 -28.580 1.00 88.06 88 THR A O 1
ATOM 669 N N . LYS A 1 89 ? 21.317 6.084 -30.201 1.00 90.38 89 LYS A N 1
ATOM 670 C CA . LYS A 1 89 ? 20.657 7.075 -29.334 1.00 90.38 89 LYS A CA 1
ATOM 671 C C . LYS A 1 89 ? 19.289 6.583 -28.868 1.00 90.38 89 LYS A C 1
ATOM 673 O O . LYS A 1 89 ? 19.055 6.547 -27.669 1.00 90.38 89 LYS A O 1
ATOM 678 N N . LEU A 1 90 ? 18.447 6.116 -29.790 1.00 92.31 90 LEU A N 1
ATOM 679 C CA . LEU A 1 90 ? 17.125 5.571 -29.463 1.00 92.31 90 LEU A CA 1
ATOM 680 C C . LEU A 1 90 ? 17.203 4.384 -28.496 1.00 92.31 90 LEU A C 1
ATOM 682 O O . LEU A 1 90 ? 16.408 4.301 -27.565 1.00 92.31 90 LEU A O 1
ATOM 686 N N . TYR A 1 91 ? 18.172 3.485 -28.683 1.00 90.00 91 TYR A N 1
ATOM 687 C CA . TYR A 1 91 ? 18.411 2.374 -27.764 1.00 90.00 91 TYR A CA 1
ATOM 688 C C . TYR A 1 91 ? 18.791 2.868 -26.368 1.00 90.00 91 TYR A C 1
ATOM 690 O O . TYR A 1 91 ? 18.251 2.379 -25.381 1.00 90.00 91 TYR A O 1
ATOM 698 N N . ASN A 1 92 ? 19.702 3.839 -26.276 1.00 90.81 92 ASN A N 1
ATOM 699 C CA . ASN A 1 92 ? 20.131 4.384 -24.991 1.00 90.81 92 ASN A CA 1
ATOM 700 C C . ASN A 1 92 ? 19.000 5.130 -24.274 1.00 90.81 92 ASN A C 1
ATOM 702 O O . ASN A 1 92 ? 18.857 4.975 -23.062 1.00 90.81 92 ASN A O 1
ATOM 706 N N . ASP A 1 93 ? 18.177 5.877 -25.010 1.00 92.19 93 ASP A N 1
ATOM 707 C CA . ASP A 1 93 ? 17.013 6.576 -24.462 1.00 92.19 93 ASP A CA 1
ATOM 708 C C . ASP A 1 93 ? 15.981 5.567 -23.936 1.00 92.19 93 ASP A C 1
ATOM 710 O O . ASP A 1 93 ? 15.583 5.637 -22.773 1.00 92.19 93 ASP A O 1
ATOM 714 N N . LEU A 1 94 ? 15.635 4.548 -24.735 1.00 92.81 94 LEU A N 1
ATOM 715 C CA . LEU A 1 94 ? 14.721 3.476 -24.321 1.00 92.81 94 LEU A CA 1
ATOM 716 C C . LEU A 1 94 ? 15.279 2.717 -23.111 1.00 92.81 94 LEU A C 1
ATOM 718 O O . LEU A 1 94 ? 14.559 2.425 -22.160 1.00 92.81 94 LEU A O 1
ATOM 722 N N . LYS A 1 95 ? 16.576 2.407 -23.113 1.00 92.00 95 LYS A N 1
ATOM 723 C CA . LYS A 1 95 ? 17.237 1.737 -21.992 1.00 92.00 95 LYS A CA 1
ATOM 724 C C . LYS A 1 95 ? 17.166 2.572 -20.716 1.00 92.00 95 LYS A C 1
ATOM 726 O O . LYS A 1 95 ? 16.854 2.030 -19.660 1.00 92.00 95 LYS A O 1
ATOM 731 N N . SER A 1 96 ? 17.390 3.880 -20.818 1.00 92.56 96 SER A N 1
ATOM 732 C CA . SER A 1 96 ? 17.246 4.797 -19.689 1.00 92.56 96 SER A CA 1
ATOM 733 C C . SER A 1 96 ? 15.809 4.823 -19.156 1.00 92.56 96 SER A C 1
ATOM 735 O O . SER A 1 96 ? 15.604 4.796 -17.943 1.00 92.56 96 SER A O 1
ATOM 737 N N . GLU A 1 97 ? 14.803 4.840 -20.036 1.00 94.06 97 GLU A N 1
ATOM 738 C CA . GLU A 1 97 ? 13.392 4.757 -19.636 1.00 94.06 97 GLU A CA 1
ATOM 739 C C . GLU A 1 97 ? 13.065 3.417 -18.963 1.00 94.06 97 GLU A C 1
ATOM 741 O O . GLU A 1 97 ? 12.376 3.381 -17.941 1.00 94.06 97 GLU A O 1
ATOM 746 N N . PHE A 1 98 ? 13.592 2.310 -19.489 1.00 94.81 98 PHE A N 1
ATOM 747 C CA . PHE A 1 98 ? 13.424 0.985 -18.900 1.00 94.81 98 PHE A CA 1
ATOM 748 C C . PHE A 1 98 ? 14.032 0.904 -17.496 1.00 94.81 98 PHE A C 1
ATOM 750 O O . PHE A 1 98 ? 13.394 0.390 -16.573 1.00 94.81 98 PHE A O 1
ATOM 757 N N . ASP A 1 99 ? 15.241 1.434 -17.314 1.00 90.75 99 ASP A N 1
ATOM 758 C CA . ASP A 1 99 ? 15.917 1.446 -16.019 1.00 90.75 99 ASP A CA 1
ATOM 759 C C . ASP A 1 99 ? 15.144 2.295 -14.997 1.00 90.75 99 ASP A C 1
ATOM 761 O O . ASP A 1 99 ? 14.946 1.855 -13.860 1.00 90.75 99 ASP A O 1
ATOM 765 N N . ALA A 1 100 ? 14.620 3.455 -15.407 1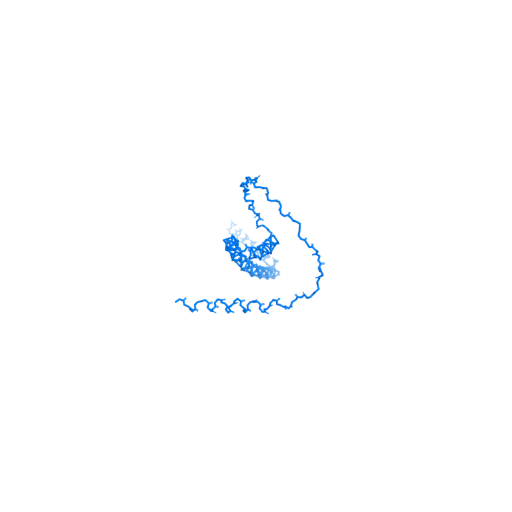.00 93.94 100 ALA A N 1
ATOM 766 C CA . ALA A 1 100 ? 13.766 4.293 -14.564 1.00 93.94 100 ALA A CA 1
ATOM 767 C C . ALA A 1 100 ? 12.480 3.560 -14.142 1.00 93.94 100 ALA A C 1
ATOM 769 O O . ALA A 1 100 ? 12.179 3.464 -12.950 1.00 93.94 100 ALA A O 1
ATOM 770 N N . LEU A 1 101 ? 11.772 2.943 -15.094 1.00 93.06 101 LEU A N 1
ATOM 771 C CA . LEU A 1 101 ? 10.568 2.153 -14.812 1.00 93.06 101 LEU A CA 1
ATOM 772 C C . LEU A 1 101 ? 10.856 0.951 -13.902 1.00 93.06 101 LEU A C 1
ATOM 774 O O . LEU A 1 101 ? 10.040 0.595 -13.051 1.00 93.06 101 LEU A O 1
ATOM 778 N N . SER A 1 102 ? 12.021 0.320 -14.051 1.00 92.00 102 SER A N 1
ATOM 779 C CA . SER A 1 102 ? 12.463 -0.788 -13.198 1.00 92.00 102 SER A CA 1
ATOM 780 C C . SER A 1 102 ? 12.682 -0.341 -11.749 1.00 92.00 102 SER A C 1
ATOM 782 O O . SER A 1 102 ? 12.292 -1.045 -10.810 1.00 92.00 102 SER A O 1
ATOM 784 N N . VAL A 1 103 ? 13.266 0.845 -11.546 1.00 94.31 103 VAL A N 1
ATOM 785 C CA . VAL A 1 103 ? 13.415 1.459 -10.219 1.00 94.31 103 VAL A CA 1
ATOM 786 C C . VAL A 1 103 ? 12.049 1.779 -9.614 1.00 94.31 103 VAL A C 1
ATOM 788 O O . VAL A 1 103 ? 11.792 1.388 -8.472 1.00 94.31 103 VAL A O 1
ATOM 791 N N . ASP A 1 104 ? 11.149 2.396 -10.377 1.00 94.56 104 ASP A N 1
ATOM 792 C CA . ASP A 1 104 ? 9.799 2.723 -9.910 1.00 94.56 104 ASP A CA 1
ATOM 793 C C . ASP A 1 104 ? 9.005 1.467 -9.535 1.00 94.56 104 ASP A C 1
ATOM 795 O O . ASP A 1 104 ? 8.377 1.413 -8.476 1.00 94.56 104 ASP A O 1
ATOM 799 N N . ALA A 1 105 ? 9.107 0.399 -10.327 1.00 93.62 105 ALA A N 1
ATOM 800 C CA . ALA A 1 105 ? 8.477 -0.879 -10.014 1.00 93.62 105 ALA A CA 1
ATOM 801 C C . ALA A 1 105 ? 9.007 -1.487 -8.704 1.00 93.62 105 ALA A C 1
ATOM 803 O O . ALA A 1 105 ? 8.238 -2.059 -7.925 1.00 93.62 105 ALA A O 1
ATOM 804 N N . LYS A 1 106 ? 10.315 -1.370 -8.430 1.00 94.19 106 LYS A N 1
ATOM 805 C CA . LYS A 1 106 ? 10.901 -1.812 -7.153 1.00 94.19 106 LYS A CA 1
ATOM 806 C C . LYS A 1 106 ? 10.399 -0.958 -5.993 1.00 94.19 106 LYS A C 1
ATOM 808 O O . LYS A 1 106 ? 10.007 -1.517 -4.971 1.00 94.19 106 LYS A O 1
ATOM 813 N N . LYS A 1 107 ? 10.357 0.365 -6.161 1.00 96.44 107 LYS A N 1
ATOM 814 C CA . LYS A 1 107 ? 9.847 1.295 -5.147 1.00 96.44 107 LYS A CA 1
ATOM 815 C C . LYS A 1 107 ? 8.388 0.996 -4.794 1.00 96.44 107 LYS A C 1
ATOM 817 O O . LYS A 1 107 ? 8.078 0.819 -3.621 1.00 96.44 107 LYS A O 1
ATOM 822 N N . LEU A 1 108 ? 7.526 0.825 -5.797 1.00 95.62 108 LEU A N 1
ATOM 823 C CA . LEU A 1 108 ? 6.113 0.488 -5.598 1.00 95.62 108 LEU A CA 1
ATOM 824 C C . LEU A 1 108 ? 5.919 -0.872 -4.915 1.00 95.62 108 LEU A C 1
ATOM 826 O O . LEU A 1 108 ? 5.018 -1.029 -4.093 1.00 95.62 108 LEU A O 1
ATOM 830 N N . LYS A 1 109 ? 6.765 -1.868 -5.213 1.00 95.00 109 LYS A N 1
ATOM 831 C CA . LYS A 1 109 ? 6.736 -3.158 -4.502 1.00 95.00 109 LYS A CA 1
ATOM 832 C C . LYS A 1 109 ? 7.059 -3.003 -3.017 1.00 95.00 109 LYS A C 1
ATOM 834 O O . LYS A 1 109 ? 6.400 -3.63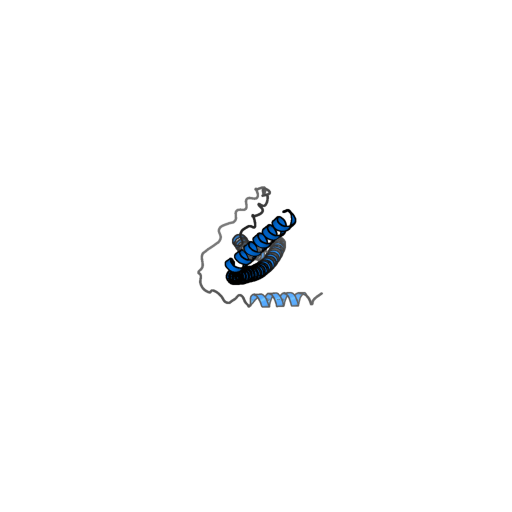9 -2.198 1.00 95.00 109 LYS A O 1
ATOM 839 N N . ILE A 1 110 ? 8.051 -2.177 -2.683 1.00 96.31 110 ILE A N 1
ATOM 840 C CA . ILE A 1 110 ? 8.437 -1.900 -1.293 1.00 96.31 110 ILE A CA 1
ATOM 841 C C . ILE A 1 110 ? 7.306 -1.165 -0.567 1.00 96.31 110 ILE A C 1
ATOM 843 O O . ILE A 1 110 ? 6.911 -1.581 0.518 1.00 96.31 110 ILE A O 1
ATOM 847 N N . GLU A 1 111 ? 6.740 -0.128 -1.183 1.00 95.75 111 GLU A N 1
ATOM 848 C CA . GLU A 1 111 ? 5.635 0.647 -0.609 1.00 95.75 111 GLU A CA 1
ATOM 849 C C . GLU A 1 111 ? 4.393 -0.222 -0.362 1.00 95.75 111 GLU A C 1
ATOM 851 O O . GLU A 1 111 ? 3.814 -0.195 0.720 1.00 95.75 111 GLU A O 1
ATOM 856 N N . ASN A 1 112 ? 4.033 -1.085 -1.315 1.00 96.88 112 ASN A N 1
ATOM 857 C CA . ASN A 1 112 ? 2.927 -2.029 -1.148 1.00 96.88 112 ASN A CA 1
ATOM 858 C C . ASN A 1 112 ? 3.192 -3.034 -0.012 1.00 96.88 112 ASN A C 1
ATOM 860 O O . ASN A 1 112 ? 2.288 -3.352 0.759 1.00 96.88 112 ASN A O 1
ATOM 864 N N . ALA A 1 113 ? 4.430 -3.517 0.132 1.00 96.56 113 ALA A N 1
ATOM 865 C CA . ALA A 1 113 ? 4.794 -4.392 1.245 1.00 96.56 113 ALA A CA 1
ATOM 866 C C . ALA A 1 113 ? 4.662 -3.680 2.602 1.00 96.56 113 ALA A C 1
ATOM 868 O O . ALA A 1 113 ? 4.094 -4.255 3.527 1.00 96.56 113 ALA A O 1
ATOM 869 N N . ALA A 1 114 ? 5.112 -2.426 2.704 1.00 96.69 114 ALA A N 1
ATOM 870 C CA . ALA A 1 114 ? 4.967 -1.623 3.917 1.00 96.69 114 ALA A CA 1
ATOM 871 C C . ALA A 1 114 ? 3.489 -1.386 4.275 1.00 96.69 114 ALA A C 1
ATOM 873 O O . ALA A 1 114 ? 3.083 -1.645 5.405 1.00 96.69 114 ALA A O 1
ATOM 874 N N . LEU A 1 115 ? 2.662 -1.002 3.297 1.00 96.50 115 LEU A N 1
ATOM 875 C CA . LEU A 1 115 ? 1.223 -0.795 3.499 1.00 96.50 115 LEU A CA 1
ATOM 876 C C . LEU A 1 115 ? 0.487 -2.080 3.906 1.00 96.50 115 LEU A C 1
ATOM 878 O O . LEU A 1 115 ? -0.484 -2.030 4.660 1.00 96.50 115 LEU A O 1
ATOM 882 N N . LYS A 1 116 ? 0.923 -3.249 3.420 1.00 96.50 116 LYS A N 1
ATOM 883 C CA . LYS A 1 116 ? 0.368 -4.536 3.867 1.00 96.50 116 LYS A CA 1
ATOM 884 C C . LYS A 1 116 ? 0.650 -4.793 5.342 1.00 96.50 116 LYS A C 1
ATOM 886 O O . LYS A 1 116 ? -0.277 -5.185 6.044 1.00 96.50 116 LYS A O 1
ATOM 891 N N . ILE A 1 117 ? 1.881 -4.546 5.788 1.00 96.50 117 ILE A N 1
ATOM 892 C CA . ILE A 1 117 ? 2.275 -4.688 7.196 1.00 96.50 117 ILE A CA 1
ATOM 893 C C . ILE A 1 117 ? 1.448 -3.735 8.064 1.00 96.50 117 ILE A C 1
ATOM 895 O O . ILE A 1 117 ? 0.792 -4.177 8.999 1.00 96.50 117 ILE A O 1
ATOM 899 N N . GLU A 1 118 ? 1.380 -2.456 7.692 1.00 93.50 118 GLU A N 1
ATOM 900 C CA . GLU A 1 118 ? 0.602 -1.451 8.425 1.00 93.50 118 GLU A CA 1
ATOM 901 C C . GLU A 1 118 ? -0.884 -1.844 8.539 1.00 93.50 118 GLU A C 1
ATOM 903 O O . GLU A 1 118 ? -1.497 -1.744 9.601 1.00 93.50 118 GLU A O 1
ATOM 908 N N . ASN A 1 119 ? -1.476 -2.372 7.465 1.00 96.25 119 ASN A N 1
ATOM 909 C CA . ASN A 1 119 ? -2.859 -2.848 7.480 1.00 96.25 119 ASN A CA 1
ATOM 910 C C . ASN A 1 119 ? -3.054 -4.094 8.369 1.00 96.25 119 ASN A C 1
ATOM 912 O O . ASN A 1 119 ? -4.108 -4.259 8.989 1.00 96.25 119 ASN A O 1
ATOM 916 N N . GLU A 1 120 ? -2.073 -4.995 8.430 1.00 96.69 120 GLU A N 1
ATOM 917 C CA . GLU A 1 120 ? -2.102 -6.144 9.341 1.00 96.69 120 GLU A CA 1
ATOM 918 C C . GLU A 1 120 ? -2.015 -5.703 10.805 1.00 96.69 120 GLU A C 1
ATOM 920 O O . GLU A 1 120 ? -2.826 -6.160 11.618 1.00 96.69 120 GLU A O 1
ATOM 925 N N . ASP A 1 121 ? -1.137 -4.751 11.115 1.00 95.75 121 ASP A N 1
ATOM 926 C CA . ASP A 1 121 ? -1.004 -4.163 12.448 1.00 95.75 121 ASP A CA 1
ATOM 927 C C . ASP A 1 121 ? -2.296 -3.459 12.879 1.00 95.75 121 ASP A C 1
ATOM 929 O O . ASP A 1 121 ? -2.829 -3.747 13.953 1.00 95.75 121 ASP A O 1
ATOM 933 N N . PHE A 1 122 ? -2.895 -2.633 12.013 1.00 94.19 122 PHE A N 1
ATOM 934 C CA . PHE A 1 122 ? -4.184 -1.996 12.302 1.00 94.19 122 PHE A CA 1
ATOM 935 C C . PHE A 1 122 ? -5.309 -3.011 12.535 1.00 94.19 122 PHE A C 1
ATOM 937 O O . PHE A 1 122 ? -6.159 -2.825 13.413 1.00 94.19 122 PHE A O 1
ATOM 944 N N . LYS A 1 123 ? -5.346 -4.111 11.773 1.00 94.31 123 LYS A N 1
ATOM 945 C CA . LYS A 1 123 ? -6.322 -5.190 11.999 1.00 94.31 123 LYS A CA 1
ATOM 946 C C . LYS A 1 123 ? -6.092 -5.880 13.340 1.00 94.31 123 LYS A C 1
ATOM 948 O O . LYS A 1 123 ? -7.069 -6.172 14.039 1.00 94.31 123 LYS A O 1
ATOM 953 N N . ALA A 1 124 ? -4.838 -6.145 13.698 1.00 94.38 124 ALA A N 1
ATOM 954 C CA . ALA A 1 124 ? -4.475 -6.746 14.974 1.00 94.38 124 ALA A CA 1
ATOM 955 C C . ALA A 1 124 ? -4.848 -5.828 16.146 1.00 94.38 124 ALA A C 1
ATOM 957 O O . ALA A 1 124 ? -5.496 -6.280 17.096 1.00 94.38 124 ALA A O 1
ATOM 958 N N . GLU A 1 125 ? -4.544 -4.533 16.045 1.00 92.81 125 GLU A N 1
ATOM 959 C CA . GLU A 1 125 ? -4.913 -3.530 17.040 1.00 92.81 125 GLU A CA 1
ATOM 960 C C . GLU A 1 125 ? -6.432 -3.462 17.203 1.00 92.81 125 GLU A C 1
ATOM 962 O O . GLU A 1 125 ? -6.938 -3.640 18.314 1.00 92.81 125 GLU A O 1
ATOM 967 N N . LYS A 1 126 ? -7.177 -3.317 16.100 1.00 94.31 126 LYS A N 1
ATOM 968 C CA . LYS A 1 126 ? -8.645 -3.291 16.115 1.00 94.31 126 LYS A CA 1
ATOM 969 C C . LYS A 1 126 ? -9.227 -4.534 16.785 1.00 94.31 126 LYS A C 1
ATOM 971 O O . LYS A 1 126 ? -10.152 -4.420 17.591 1.00 94.31 126 LYS A O 1
ATOM 976 N N . LYS A 1 127 ? -8.686 -5.719 16.485 1.00 94.56 127 LYS A N 1
ATOM 977 C CA . LYS A 1 127 ? -9.101 -6.971 17.127 1.00 94.56 127 LYS A CA 1
ATOM 978 C C . LYS A 1 127 ? -8.813 -6.936 18.628 1.00 94.56 127 LYS A C 1
ATOM 980 O O . LYS A 1 127 ? -9.699 -7.255 19.412 1.00 94.56 127 LYS A O 1
ATOM 985 N N . SER A 1 128 ? -7.619 -6.509 19.038 1.00 94.19 128 SER A N 1
ATOM 986 C CA . SER A 1 128 ? -7.241 -6.431 20.454 1.00 94.19 128 SER A CA 1
ATOM 987 C C . SER A 1 128 ? -8.130 -5.463 21.243 1.00 94.19 128 SER A C 1
ATOM 989 O O . SER A 1 128 ? -8.596 -5.793 22.334 1.00 94.19 128 SER A O 1
ATOM 991 N N . THR A 1 129 ? -8.443 -4.303 20.664 1.00 93.62 129 THR A N 1
ATOM 992 C CA . THR A 1 129 ? -9.323 -3.293 21.256 1.00 93.62 129 THR A CA 1
ATOM 993 C C . THR A 1 129 ? -10.744 -3.823 21.382 1.00 93.62 129 THR A C 1
ATOM 995 O O . THR A 1 129 ? -11.379 -3.645 22.421 1.00 93.62 129 THR A O 1
ATOM 998 N N . TRP A 1 130 ? -11.226 -4.554 20.375 1.00 94.06 130 TRP A N 1
ATOM 999 C CA . TRP A 1 130 ? -12.527 -5.211 20.432 1.00 94.06 130 TRP A CA 1
ATOM 1000 C C . TRP A 1 130 ? -12.595 -6.304 21.506 1.00 94.06 130 TRP A C 1
ATOM 1002 O O . TRP A 1 130 ? -13.576 -6.380 22.244 1.00 94.06 130 TRP A O 1
ATOM 1012 N N . GLU A 1 131 ? -11.551 -7.124 21.653 1.00 94.75 131 GLU A N 1
ATOM 1013 C CA . GLU A 1 131 ? -11.482 -8.114 22.736 1.00 94.75 131 GLU A CA 1
ATOM 1014 C C . GLU A 1 131 ? -11.460 -7.449 24.120 1.00 94.75 131 GLU A C 1
ATOM 1016 O O . GLU A 1 131 ? -12.171 -7.886 25.027 1.00 94.75 131 GLU A O 1
ATOM 1021 N N . ARG A 1 132 ? -10.710 -6.349 24.285 1.00 92.62 132 ARG A N 1
ATOM 1022 C CA . ARG A 1 132 ? -10.706 -5.559 25.528 1.00 92.62 132 ARG A CA 1
ATOM 1023 C C . ARG A 1 132 ? -12.086 -4.990 25.838 1.00 92.62 132 ARG A C 1
ATOM 1025 O O . ARG A 1 132 ? -12.537 -5.104 26.975 1.00 92.62 132 ARG A O 1
ATOM 1032 N N . PHE A 1 133 ? -12.760 -4.426 24.837 1.00 93.06 133 PHE A N 1
ATOM 1033 C CA . PHE A 1 133 ? -14.120 -3.915 24.974 1.00 93.06 133 PHE A CA 1
ATOM 1034 C C . PHE A 1 133 ? -15.092 -5.018 25.401 1.00 93.06 133 PHE A C 1
ATOM 1036 O O . PHE A 1 133 ? -15.791 -4.854 26.396 1.00 93.06 133 PHE A O 1
ATOM 1043 N N . LYS A 1 134 ? -15.085 -6.174 24.724 1.00 91.00 134 LYS A N 1
ATOM 1044 C CA . LYS A 1 134 ? -15.922 -7.320 25.109 1.00 91.00 134 LYS A CA 1
ATOM 1045 C C . LYS A 1 134 ? -15.660 -7.749 26.548 1.00 91.00 134 LYS A C 1
ATOM 1047 O O . LYS A 1 134 ? -16.606 -7.910 27.308 1.00 91.00 134 LYS A O 1
ATOM 1052 N N . ASN A 1 135 ? -14.396 -7.892 26.942 1.00 92.00 135 ASN A N 1
ATOM 1053 C CA . ASN A 1 135 ? -14.044 -8.268 28.310 1.00 92.00 135 ASN A CA 1
ATOM 1054 C C . ASN A 1 135 ? -14.528 -7.229 29.337 1.00 92.00 135 ASN A C 1
ATOM 1056 O O . ASN A 1 135 ? -14.998 -7.596 30.410 1.00 92.00 135 ASN A O 1
ATOM 1060 N N . TRP A 1 136 ? -14.447 -5.936 29.013 1.00 90.94 136 TRP A N 1
ATOM 1061 C CA . TRP A 1 136 ? -14.988 -4.870 29.857 1.00 90.94 136 TRP A CA 1
ATOM 1062 C C . TRP A 1 136 ? -16.514 -4.965 29.989 1.00 90.94 136 TRP A C 1
ATOM 1064 O O . TRP A 1 136 ? -17.020 -4.938 31.107 1.00 90.94 136 TRP A O 1
ATOM 1074 N N . VAL A 1 137 ? -17.233 -5.170 28.880 1.00 86.06 137 VAL A N 1
ATOM 1075 C CA . VAL A 1 137 ? -18.695 -5.351 28.880 1.00 86.06 137 VAL A CA 1
ATOM 1076 C C . VAL A 1 137 ? -19.107 -6.595 29.669 1.00 86.06 137 VAL A C 1
ATOM 1078 O O . VAL A 1 137 ? -20.032 -6.517 30.464 1.00 86.06 137 VAL A O 1
ATOM 1081 N N . PHE A 1 138 ? -18.410 -7.723 29.510 1.00 84.75 138 PHE A N 1
ATOM 1082 C CA . PHE A 1 138 ? -18.708 -8.948 30.263 1.00 84.75 138 PHE A CA 1
ATOM 1083 C C . PHE A 1 138 ? -18.428 -8.819 31.763 1.00 84.75 138 PHE A C 1
ATOM 1085 O O . PHE A 1 138 ? -19.101 -9.459 32.566 1.00 84.75 138 PHE A O 1
ATOM 1092 N N . LYS A 1 139 ? -17.446 -8.001 32.158 1.00 85.06 139 LYS A N 1
ATOM 1093 C CA . LYS A 1 139 ? -17.198 -7.667 33.569 1.00 85.06 139 LYS A CA 1
ATOM 1094 C C . LYS A 1 139 ? -18.218 -6.685 34.131 1.00 85.06 139 LYS A C 1
ATOM 1096 O O . LYS A 1 139 ? -18.344 -6.585 35.352 1.00 85.06 139 LYS A O 1
ATOM 1101 N N . LEU A 1 140 ? -18.908 -5.941 33.270 1.00 85.62 140 LEU A N 1
ATOM 1102 C CA . LEU A 1 140 ? -19.999 -5.086 33.686 1.00 85.62 140 LEU A CA 1
ATOM 1103 C C . LEU A 1 140 ? -21.159 -5.991 34.101 1.00 85.62 140 LEU A C 1
ATOM 1105 O O . LEU A 1 140 ? -21.809 -6.626 33.276 1.00 85.62 140 LEU A O 1
ATOM 1109 N N . ASP A 1 141 ? -21.407 -6.066 35.402 1.00 83.81 141 ASP A N 1
ATOM 1110 C CA . ASP A 1 141 ? -22.514 -6.840 35.946 1.00 83.81 141 ASP A CA 1
ATOM 1111 C C . ASP A 1 141 ? -23.809 -6.052 35.676 1.00 83.81 141 ASP A C 1
ATOM 1113 O O . ASP A 1 141 ? -24.268 -5.255 36.498 1.00 83.81 141 ASP A O 1
ATOM 1117 N N . VAL A 1 142 ? -24.339 -6.183 34.452 1.00 82.50 142 VAL A N 1
ATOM 1118 C CA . VAL A 1 142 ? -25.465 -5.386 33.924 1.00 82.50 142 VAL A CA 1
ATOM 1119 C C . VAL A 1 142 ? -26.672 -5.447 34.863 1.00 82.50 142 VAL A C 1
ATOM 1121 O O . VAL A 1 142 ? -27.386 -4.463 35.026 1.00 82.50 142 VAL A O 1
ATOM 1124 N N . THR A 1 143 ? -26.858 -6.569 35.554 1.00 77.75 143 THR A N 1
ATOM 1125 C CA . THR A 1 143 ? -27.882 -6.770 36.586 1.00 77.75 143 THR A CA 1
ATOM 1126 C C . THR A 1 143 ? -27.652 -5.905 37.827 1.00 77.75 143 THR A C 1
ATOM 1128 O O . THR A 1 143 ? -28.607 -5.319 38.336 1.00 77.75 143 THR A O 1
ATOM 1131 N N . LYS A 1 144 ? -26.410 -5.744 38.305 1.00 87.81 144 LYS A N 1
ATOM 1132 C CA . LYS A 1 144 ? -26.093 -4.833 39.422 1.00 87.81 144 LYS A CA 1
ATOM 1133 C C . LYS A 1 144 ? -26.277 -3.373 39.029 1.00 87.81 144 LYS A C 1
ATOM 1135 O O . LYS A 1 144 ? -26.829 -2.600 39.808 1.00 87.81 144 LYS A O 1
ATOM 1140 N N . VAL A 1 145 ? -25.854 -3.000 37.821 1.00 87.56 145 VAL A N 1
ATOM 1141 C CA . VAL A 1 145 ? -26.044 -1.637 37.296 1.00 87.56 145 VAL A CA 1
ATOM 1142 C C . VAL A 1 145 ? -27.535 -1.329 37.130 1.00 87.56 145 VAL A C 1
ATOM 1144 O O . VAL A 1 145 ? -28.005 -0.283 37.567 1.00 87.56 145 VAL A O 1
ATOM 1147 N N . ALA A 1 146 ? -28.311 -2.260 36.570 1.00 86.06 146 ALA A N 1
ATOM 1148 C CA . ALA A 1 146 ? -29.753 -2.097 36.412 1.00 86.06 146 ALA A CA 1
ATOM 1149 C C . ALA A 1 146 ? -30.476 -2.012 37.764 1.00 86.06 146 ALA A C 1
ATOM 1151 O O . ALA A 1 146 ? -31.311 -1.133 37.958 1.00 86.06 146 ALA A O 1
ATOM 1152 N N . THR A 1 147 ? -30.140 -2.883 38.720 1.00 91.12 147 THR A N 1
ATOM 1153 C CA . THR A 1 147 ? -30.771 -2.868 40.050 1.00 91.12 147 THR A CA 1
ATOM 1154 C C . THR A 1 147 ? -30.456 -1.591 40.819 1.00 91.12 147 THR A C 1
ATOM 1156 O O . THR A 1 147 ? -31.376 -1.014 41.386 1.00 91.12 147 THR A O 1
ATOM 1159 N N . THR A 1 148 ? -29.214 -1.095 40.790 1.00 93.75 148 THR A N 1
ATOM 1160 C CA . THR A 1 148 ? -28.863 0.199 41.413 1.00 93.75 148 THR A CA 1
ATOM 1161 C C . THR A 1 148 ? -29.571 1.385 40.761 1.00 93.75 148 THR A C 1
ATOM 1163 O O . THR A 1 148 ? -30.015 2.293 41.464 1.00 93.75 148 THR A O 1
ATOM 1166 N N . LEU A 1 149 ? -29.737 1.377 39.437 1.00 94.06 149 LEU A N 1
ATOM 1167 C CA . LEU A 1 149 ? -30.481 2.425 38.737 1.00 94.06 149 LEU A CA 1
ATOM 1168 C C . LEU A 1 149 ? -31.973 2.414 39.117 1.00 94.06 149 LEU A C 1
ATOM 1170 O O . LEU A 1 149 ? -32.559 3.463 39.393 1.00 94.06 149 LEU A O 1
ATOM 1174 N N . ILE A 1 150 ? -32.585 1.228 39.177 1.00 94.25 150 ILE A N 1
ATOM 1175 C CA . ILE A 1 150 ? -33.992 1.058 39.566 1.00 94.25 150 ILE A CA 1
ATOM 1176 C C . ILE A 1 150 ? -34.200 1.468 41.028 1.00 94.25 150 ILE A C 1
ATOM 1178 O O . ILE A 1 150 ? -35.118 2.225 41.327 1.00 94.25 150 ILE A O 1
ATOM 1182 N N . THR A 1 151 ? -33.347 1.025 41.955 1.00 95.50 151 THR A N 1
ATOM 1183 C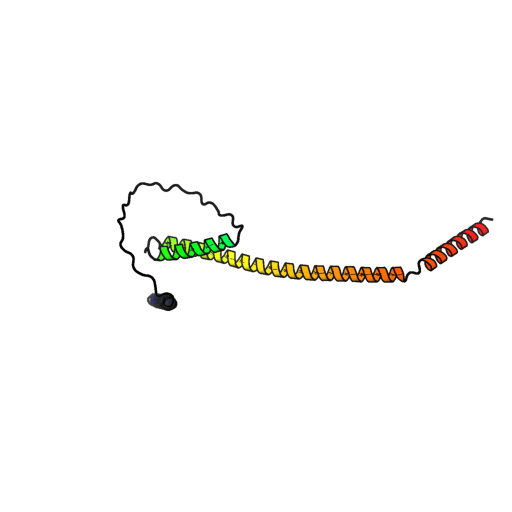 CA . THR A 1 151 ? -33.501 1.397 43.369 1.00 95.50 151 THR A CA 1
ATOM 1184 C C . THR A 1 151 ? -33.311 2.894 43.576 1.00 95.50 151 THR A C 1
ATOM 1186 O O . THR A 1 151 ? -34.102 3.504 44.293 1.00 95.50 151 THR A O 1
ATOM 1189 N N . SER A 1 152 ? -32.336 3.520 42.912 1.00 94.88 152 SER A N 1
ATOM 1190 C CA . SER A 1 152 ? -32.129 4.970 42.990 1.00 94.88 152 SER A CA 1
ATOM 1191 C C . SER A 1 152 ? -33.335 5.760 42.465 1.00 94.88 152 SER A C 1
ATOM 1193 O O . SER A 1 152 ? -33.798 6.684 43.135 1.00 94.88 152 SER A O 1
ATOM 1195 N N . THR A 1 153 ? -33.896 5.364 41.319 1.00 95.75 153 THR A N 1
ATOM 1196 C CA . THR A 1 153 ? -35.074 6.030 40.734 1.00 95.75 153 THR A CA 1
ATOM 1197 C C . THR A 1 153 ? -36.327 5.860 41.588 1.00 95.75 153 THR A C 1
ATOM 1199 O O . THR A 1 153 ? -37.014 6.845 41.847 1.00 95.75 153 THR A O 1
ATOM 1202 N N . VAL A 1 154 ? -36.596 4.656 42.101 1.00 97.12 154 VAL A N 1
ATOM 1203 C CA . VAL A 1 154 ? -37.713 4.417 43.032 1.00 97.12 154 VAL A CA 1
ATOM 1204 C C . VAL A 1 154 ? -37.555 5.258 44.297 1.00 97.12 154 VAL A C 1
ATOM 1206 O O . VAL A 1 154 ? -38.515 5.882 44.742 1.00 97.12 154 VAL A O 1
ATOM 1209 N N . THR A 1 155 ? -36.341 5.336 44.847 1.00 96.56 155 THR A N 1
ATOM 1210 C CA . THR A 1 155 ? -36.073 6.131 46.055 1.00 96.56 155 THR A CA 1
ATOM 1211 C C . THR A 1 155 ? -36.347 7.617 45.813 1.00 96.56 155 THR A C 1
ATOM 1213 O O . THR A 1 155 ? -37.006 8.246 46.633 1.00 96.56 155 THR A O 1
ATOM 1216 N N . LEU A 1 156 ? -35.908 8.161 44.672 1.00 96.56 156 LEU A N 1
ATOM 1217 C CA . LEU A 1 156 ? -36.177 9.547 44.265 1.00 96.56 156 LEU A CA 1
ATOM 1218 C C . LEU A 1 156 ? -37.670 9.844 44.078 1.00 96.56 156 LEU A C 1
ATOM 1220 O O . LEU A 1 156 ? -38.146 10.900 44.485 1.00 96.56 156 LEU A O 1
ATOM 1224 N N . ILE A 1 157 ? -38.420 8.928 43.463 1.00 96.56 157 ILE A N 1
ATOM 1225 C CA . ILE A 1 157 ? -39.869 9.097 43.283 1.00 96.56 157 ILE A CA 1
ATOM 1226 C C . ILE A 1 157 ? -40.569 9.096 44.646 1.00 96.56 157 ILE A C 1
ATOM 1228 O O . ILE A 1 157 ? -41.403 9.961 44.907 1.00 96.56 157 ILE A O 1
ATOM 1232 N N . CYS A 1 158 ? -40.204 8.170 45.536 1.00 95.31 158 CYS A N 1
ATOM 1233 C CA . CYS A 1 158 ? -40.761 8.109 46.885 1.00 95.31 158 CYS A CA 1
ATOM 1234 C C . CYS A 1 158 ? -40.471 9.381 47.690 1.00 95.31 158 CYS A C 1
ATOM 1236 O O . CYS A 1 158 ? -41.382 9.910 48.324 1.00 95.31 158 CYS A O 1
ATOM 1238 N N . THR A 1 159 ? -39.239 9.902 47.658 1.00 95.94 159 THR A N 1
ATOM 1239 C CA . THR A 1 159 ? -38.908 11.145 48.370 1.00 95.94 159 THR A CA 1
ATOM 1240 C C . THR A 1 159 ? -39.666 12.342 47.808 1.00 95.94 159 THR A C 1
ATOM 1242 O O . THR A 1 159 ? -40.163 13.152 48.584 1.00 95.94 159 THR A O 1
ATOM 1245 N N . LEU A 1 160 ? -39.827 12.438 46.487 1.00 96.44 160 LEU A N 1
ATOM 1246 C CA . LEU A 1 160 ? -40.626 13.496 45.863 1.00 96.44 160 LEU A CA 1
ATOM 1247 C C . LEU A 1 160 ? -42.107 13.424 46.256 1.00 96.44 160 LEU A C 1
ATOM 1249 O O . LEU A 1 160 ? -42.696 14.454 46.565 1.00 96.44 160 LEU A O 1
ATOM 1253 N N . LEU A 1 161 ? -42.702 12.228 46.290 1.00 96.06 161 LEU A N 1
ATOM 1254 C CA . LEU A 1 161 ? -44.097 12.053 46.708 1.00 96.06 161 LEU A CA 1
ATOM 1255 C C . LEU A 1 161 ? -44.323 12.487 48.159 1.00 96.06 161 LEU A C 1
ATOM 1257 O O . LEU A 1 161 ? -45.323 13.136 48.442 1.00 96.06 161 LEU A O 1
ATOM 1261 N N . VAL A 1 162 ? -43.383 12.180 49.058 1.00 95.88 162 VAL A N 1
ATOM 1262 C CA . VAL A 1 162 ? -43.444 12.608 50.466 1.00 95.88 162 VAL A CA 1
ATOM 1263 C C . VAL A 1 162 ? -43.338 14.128 50.616 1.00 95.88 162 VAL A C 1
ATOM 1265 O O . VAL A 1 162 ? -43.897 14.676 51.552 1.00 95.88 162 VAL A O 1
ATOM 1268 N N . ILE A 1 163 ? -42.632 14.820 49.719 1.00 95.31 163 ILE A N 1
ATOM 1269 C CA . ILE A 1 163 ? -42.515 16.288 49.757 1.00 95.31 163 ILE A CA 1
ATOM 1270 C C . ILE A 1 163 ? -43.804 16.973 49.272 1.00 95.31 163 ILE A C 1
ATOM 1272 O O . ILE A 1 163 ? -44.085 18.102 49.666 1.00 95.31 163 ILE A O 1
ATOM 1276 N N . ILE A 1 164 ? -44.550 16.322 48.376 1.00 94.88 164 ILE A N 1
ATOM 1277 C CA . ILE A 1 164 ? -45.744 16.889 47.730 1.00 94.88 164 ILE A CA 1
ATOM 1278 C C . ILE A 1 164 ? -47.025 16.628 48.546 1.00 94.88 164 ILE A C 1
ATOM 1280 O O . ILE A 1 164 ? -47.980 17.394 48.412 1.00 94.88 164 ILE A O 1
ATOM 1284 N N . LEU A 1 165 ? -47.053 15.559 49.350 1.00 89.69 165 LEU A N 1
ATOM 1285 C CA . LEU A 1 165 ? -48.157 15.195 50.252 1.00 89.69 165 LEU A CA 1
ATOM 1286 C C . LEU A 1 165 ? -48.083 15.949 51.584 1.00 89.69 165 LEU A C 1
ATOM 1288 O O . LEU A 1 165 ? -49.164 16.371 52.053 1.00 89.69 165 LEU A O 1
#

Radius of gyration: 40.78 Å; chains: 1; bounding box: 97×44×111 Å